Protein AF-A0A7R8WNC5-F1 (afdb_monomer_lite)

pLDDT: mean 93.36, std 11.07, range [41.06, 98.81]

Foldseek 3Di:
DCVPPVAADEAEDQDPVVQVVVVVCCVPPVVVCNVRYHYDNDDLLPDADAFQQDLEDEEEADCQQPQCVVSSVVRVNRNHHVNHDYDYDHDADEDPVDDDDPVVVVVSVVVVTNHHYDPDDDPPPDD

InterPro domains:
  IPR025714 Methyltransferase domain [PF13847] (6-108)
  IPR029063 S-adenosyl-L-methionine-dependent methyltransferase superfamily [G3DSA:3.40.50.150] (1-125)
  IPR029063 S-adenosyl-L-methionine-dependent methyltransferase superfamily [SSF53335] (1-112)

Radius of gyration: 17.3 Å; chains: 1; bounding box: 38×31×48 Å

Structure (mmCIF, N/CA/C/O backbone):
data_AF-A0A7R8WNC5-F1
#
_entry.id   AF-A0A7R8WNC5-F1
#
loop_
_atom_site.group_PDB
_atom_site.id
_atom_site.type_symbol
_atom_site.label_atom_id
_atom_site.label_alt_id
_atom_site.label_comp_id
_atom_site.label_asym_id
_atom_site.label_entity_id
_atom_site.label_seq_id
_atom_site.pdbx_PDB_ins_code
_atom_site.Cartn_x
_atom_site.Cartn_y
_atom_site.Cartn_z
_atom_site.occupancy
_atom_site.B_iso_or_equiv
_atom_site.auth_seq_id
_atom_site.auth_comp_id
_atom_site.auth_asym_id
_atom_site.auth_atom_id
_atom_site.pdbx_PDB_model_num
ATOM 1 N N . MET A 1 1 ? -5.754 10.481 6.020 1.00 92.00 1 MET A N 1
ATOM 2 C CA . MET A 1 1 ? -6.996 9.701 6.208 1.00 92.00 1 MET A CA 1
ATOM 3 C C . MET A 1 1 ? -7.618 9.996 7.566 1.00 92.00 1 MET A C 1
ATOM 5 O O . MET A 1 1 ? -8.600 10.721 7.565 1.00 92.00 1 MET A O 1
ATOM 9 N N . ALA A 1 2 ? -7.016 9.575 8.687 1.00 97.12 2 ALA A N 1
ATOM 10 C CA . ALA A 1 2 ? -7.565 9.771 10.040 1.00 97.12 2 ALA A CA 1
ATOM 11 C C . ALA A 1 2 ? -8.071 11.198 10.336 1.00 97.12 2 ALA A C 1
ATOM 13 O O . ALA A 1 2 ? -9.253 11.384 10.582 1.00 97.12 2 ALA A O 1
ATOM 14 N N . SER A 1 3 ? -7.226 12.225 10.190 1.00 96.00 3 SER A N 1
ATOM 15 C CA . SER A 1 3 ? -7.615 13.617 10.493 1.00 96.00 3 SER A CA 1
ATOM 16 C C . SER A 1 3 ? -8.782 14.169 9.663 1.00 96.00 3 SER A C 1
ATOM 18 O O . SER A 1 3 ? -9.458 15.078 10.127 1.00 96.00 3 SER A O 1
ATOM 20 N N . HIS A 1 4 ? -8.966 13.703 8.425 1.00 97.12 4 HIS A N 1
ATOM 21 C CA . HIS A 1 4 ? -9.937 14.289 7.492 1.00 97.12 4 HIS A CA 1
ATOM 22 C C . HIS A 1 4 ? -11.243 13.492 7.430 1.00 97.12 4 HIS A C 1
ATOM 24 O O . HIS A 1 4 ? -12.306 14.075 7.262 1.00 97.12 4 HIS A O 1
ATOM 30 N N . TYR A 1 5 ? -11.158 12.170 7.584 1.00 96.94 5 TYR A N 1
ATOM 31 C CA . TYR A 1 5 ? -12.302 11.264 7.477 1.00 96.94 5 TYR A CA 1
ATOM 32 C C . TYR A 1 5 ? -12.697 10.620 8.813 1.00 96.94 5 TYR A C 1
ATOM 34 O O . TYR A 1 5 ? -13.654 9.857 8.838 1.00 96.94 5 TYR A O 1
ATOM 42 N N . ASN A 1 6 ? -11.978 10.913 9.904 1.00 96.81 6 ASN A N 1
ATOM 43 C CA . ASN A 1 6 ? -12.199 10.343 11.237 1.00 96.81 6 ASN A CA 1
ATOM 44 C C . ASN A 1 6 ? -12.238 8.803 11.230 1.00 96.81 6 ASN A C 1
ATOM 46 O O . ASN A 1 6 ? -13.209 8.179 11.652 1.00 96.81 6 ASN A O 1
ATOM 50 N N . VAL A 1 7 ? -11.177 8.202 10.688 1.00 97.69 7 VAL A N 1
ATOM 51 C CA . VAL A 1 7 ? -11.015 6.747 10.543 1.00 97.69 7 VAL A CA 1
ATOM 52 C C . VAL A 1 7 ? -9.768 6.260 11.272 1.00 97.69 7 VAL A C 1
ATOM 54 O O . VAL A 1 7 ? -8.749 6.957 11.285 1.00 97.69 7 VAL A O 1
ATOM 57 N N . SER A 1 8 ? -9.817 5.035 11.793 1.00 98.38 8 SER A N 1
ATOM 58 C CA . SER A 1 8 ? -8.631 4.342 12.298 1.00 98.38 8 SER A CA 1
ATOM 59 C C . SER A 1 8 ? -7.758 3.857 11.139 1.00 98.38 8 SER A C 1
ATOM 61 O O . SER A 1 8 ? -8.264 3.363 10.132 1.00 98.38 8 SER A O 1
ATOM 63 N N . VAL A 1 9 ? -6.443 4.016 11.265 1.00 98.44 9 VAL A N 1
ATOM 64 C CA . VAL A 1 9 ? -5.463 3.680 10.230 1.00 98.44 9 VAL A CA 1
ATOM 65 C C . VAL A 1 9 ? -4.370 2.814 10.831 1.00 98.44 9 VAL A C 1
ATOM 67 O O . VAL A 1 9 ? -3.666 3.236 11.746 1.00 98.44 9 VAL A O 1
ATOM 70 N N . GLU A 1 10 ? -4.180 1.635 10.253 1.00 98.38 10 GLU A N 1
ATOM 71 C CA . GLU A 1 10 ? -2.976 0.839 10.449 1.00 98.38 10 GLU A CA 1
ATOM 72 C C . GLU A 1 10 ? -2.054 1.032 9.240 1.00 98.38 10 GLU A C 1
ATOM 74 O O . GLU A 1 10 ? -2.421 0.712 8.111 1.00 98.38 10 GLU A O 1
ATOM 79 N N . GLY A 1 11 ? -0.877 1.613 9.469 1.00 97.94 11 GLY A N 1
ATOM 80 C CA . GLY A 1 11 ? 0.167 1.765 8.460 1.00 97.94 11 GLY A CA 1
ATOM 81 C C . GLY A 1 11 ? 1.288 0.762 8.695 1.00 97.94 11 GLY A C 1
ATOM 82 O O . GLY A 1 11 ? 1.814 0.681 9.805 1.00 97.94 11 GLY A O 1
ATOM 83 N N . ILE A 1 12 ? 1.688 0.031 7.659 1.00 97.88 12 ILE A N 1
ATOM 84 C CA . ILE A 1 12 ? 2.820 -0.894 7.740 1.00 97.88 12 ILE A CA 1
ATOM 85 C C . ILE A 1 12 ? 3.911 -0.524 6.743 1.00 97.88 12 ILE A C 1
ATOM 87 O O . ILE A 1 12 ? 3.616 -0.040 5.652 1.00 97.88 12 ILE A O 1
ATOM 91 N N . ASP A 1 13 ? 5.164 -0.744 7.129 1.00 98.06 13 ASP A N 1
ATOM 92 C CA . ASP A 1 13 ? 6.335 -0.535 6.275 1.00 98.06 13 ASP A CA 1
ATOM 93 C C . ASP A 1 13 ? 7.465 -1.488 6.708 1.00 98.06 13 ASP A C 1
ATOM 95 O O . ASP A 1 13 ? 7.533 -1.903 7.866 1.00 98.06 13 ASP A O 1
ATOM 99 N N . LEU A 1 14 ? 8.372 -1.829 5.795 1.00 96.38 14 LEU A N 1
ATOM 100 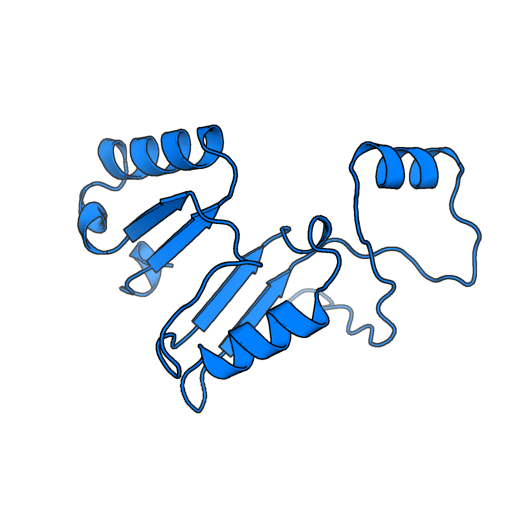C CA . LEU A 1 14 ? 9.594 -2.579 6.108 1.00 96.38 14 LEU A CA 1
ATOM 101 C C . LEU A 1 14 ? 10.707 -1.669 6.644 1.00 96.38 14 LEU A C 1
ATOM 103 O O . LEU A 1 14 ? 11.630 -2.126 7.317 1.00 96.38 14 LEU A O 1
ATOM 107 N N . SER A 1 15 ? 10.647 -0.376 6.338 1.00 96.50 15 SER A N 1
ATOM 108 C CA . SER A 1 15 ? 11.656 0.601 6.706 1.00 96.50 15 SER A CA 1
ATOM 109 C C . SER A 1 15 ? 11.433 1.115 8.121 1.00 96.50 15 SER A C 1
ATOM 111 O O . SER A 1 15 ? 10.600 1.987 8.377 1.00 96.50 15 SER A O 1
ATOM 113 N N . LYS A 1 16 ? 12.265 0.631 9.046 1.00 96.50 16 LYS A N 1
ATOM 114 C CA . LYS A 1 16 ? 12.332 1.145 10.419 1.00 96.50 16 LYS A CA 1
ATOM 115 C C . LYS A 1 16 ? 12.486 2.671 10.452 1.00 96.50 16 LYS A C 1
ATOM 117 O O . LYS A 1 16 ? 11.746 3.338 11.166 1.00 96.50 16 LYS A O 1
ATOM 122 N N . ASN A 1 17 ? 13.371 3.223 9.621 1.00 97.88 17 ASN A N 1
ATOM 123 C CA . ASN A 1 17 ? 13.625 4.665 9.563 1.00 97.88 17 ASN A CA 1
ATOM 124 C C . ASN A 1 17 ? 12.359 5.457 9.191 1.00 97.88 17 ASN A C 1
ATOM 126 O O . ASN A 1 17 ? 12.092 6.513 9.759 1.00 97.88 17 ASN A O 1
ATOM 130 N N . MET A 1 18 ? 11.555 4.949 8.248 1.00 97.50 18 MET A N 1
ATOM 131 C CA . MET A 1 18 ? 10.310 5.616 7.850 1.00 97.50 18 MET A CA 1
ATOM 132 C C . MET A 1 18 ? 9.261 5.564 8.959 1.00 97.50 18 MET A C 1
ATOM 134 O O . MET A 1 18 ? 8.564 6.556 9.186 1.00 97.50 18 MET A O 1
ATOM 138 N N . LEU A 1 19 ? 9.177 4.443 9.677 1.00 98.12 19 LEU A N 1
ATOM 139 C CA . LEU A 1 19 ? 8.254 4.283 10.799 1.00 98.12 19 LEU A CA 1
ATOM 140 C C . LEU A 1 19 ? 8.634 5.174 11.980 1.00 98.12 19 LEU A C 1
ATOM 142 O O . LEU A 1 19 ? 7.749 5.791 12.564 1.00 98.12 19 LEU A O 1
ATOM 146 N N . GLU A 1 20 ? 9.923 5.312 12.290 1.00 98.12 20 GLU A N 1
ATOM 147 C CA . GLU A 1 20 ? 10.404 6.234 13.327 1.00 98.12 20 GLU A CA 1
ATOM 148 C C . GLU A 1 20 ? 10.022 7.684 13.000 1.00 98.12 20 GLU A C 1
ATOM 150 O O . GLU A 1 20 ? 9.428 8.373 13.832 1.00 98.12 20 GLU A O 1
ATOM 155 N N . ILE A 1 21 ? 10.240 8.123 11.753 1.00 98.31 21 ILE A N 1
ATOM 156 C CA . ILE A 1 21 ? 9.812 9.451 11.283 1.00 98.31 21 ILE A CA 1
ATOM 157 C C . ILE A 1 21 ? 8.285 9.608 11.381 1.00 98.31 21 ILE A C 1
ATOM 159 O O . ILE A 1 21 ? 7.782 10.677 11.741 1.00 98.31 21 ILE A O 1
ATOM 163 N N . ALA A 1 22 ? 7.521 8.571 11.031 1.00 97.94 22 ALA A N 1
ATOM 164 C CA . ALA A 1 22 ? 6.062 8.605 11.078 1.00 97.94 22 ALA A CA 1
ATOM 165 C C . ALA A 1 22 ? 5.537 8.695 12.521 1.00 97.94 22 ALA A C 1
ATOM 167 O O . ALA A 1 22 ? 4.668 9.523 12.810 1.00 97.94 22 ALA A O 1
ATOM 168 N N . GLN A 1 23 ? 6.107 7.908 13.435 1.00 97.50 23 GLN A N 1
ATOM 169 C CA . GLN A 1 23 ? 5.793 7.936 14.863 1.00 97.50 23 GLN A CA 1
ATOM 170 C C . GLN A 1 23 ? 6.145 9.290 15.480 1.00 97.50 23 GLN A C 1
ATOM 172 O O . GLN A 1 23 ? 5.307 9.890 16.152 1.00 97.50 23 GLN A O 1
ATOM 177 N N . GLU A 1 24 ? 7.330 9.832 15.192 1.00 98.06 24 GLU A N 1
ATOM 178 C CA . GLU A 1 24 ? 7.731 11.157 15.668 1.00 98.06 24 GLU A CA 1
ATOM 179 C C . GLU A 1 24 ? 6.741 12.240 15.210 1.00 98.06 24 GLU A C 1
ATOM 181 O O . GLU A 1 24 ? 6.327 13.090 16.004 1.00 98.06 24 GLU A O 1
ATOM 186 N N . LYS A 1 25 ? 6.296 12.187 13.947 1.00 97.94 25 LYS A N 1
ATOM 187 C CA . LYS A 1 25 ? 5.287 13.116 13.414 1.00 97.94 25 LYS A CA 1
ATOM 188 C C . LYS A 1 25 ? 3.946 12.995 14.134 1.00 97.94 25 LYS A C 1
ATOM 190 O O . LYS A 1 25 ? 3.340 14.030 14.420 1.00 97.94 25 LYS A O 1
ATOM 195 N N . ILE A 1 26 ? 3.481 11.779 14.436 1.00 97.69 26 ILE A N 1
ATOM 196 C CA . ILE A 1 26 ? 2.266 11.586 15.241 1.00 97.69 26 ILE A CA 1
ATOM 197 C C . ILE A 1 26 ? 2.452 12.207 16.622 1.00 97.69 26 ILE A C 1
ATOM 199 O O . ILE A 1 26 ? 1.639 13.034 17.020 1.00 97.69 26 ILE A O 1
ATOM 203 N N . MET A 1 27 ? 3.553 11.911 17.310 1.00 97.31 27 MET A N 1
ATOM 204 C CA . MET A 1 27 ? 3.770 12.386 18.678 1.00 97.31 27 MET A CA 1
ATOM 205 C C . MET A 1 27 ? 3.936 13.905 18.779 1.00 97.31 27 MET A C 1
ATOM 207 O O . MET A 1 27 ? 3.434 14.506 19.725 1.00 97.31 27 MET A O 1
ATOM 211 N N . LYS A 1 28 ? 4.605 14.542 17.811 1.00 97.94 28 LYS A N 1
ATOM 212 C CA . LYS A 1 28 ? 4.899 15.985 17.860 1.00 97.94 28 LYS A CA 1
ATOM 213 C C . LYS A 1 28 ? 3.814 16.864 17.245 1.00 97.94 28 LYS A C 1
ATOM 215 O O . LYS A 1 28 ? 3.572 17.958 17.741 1.00 97.94 28 LYS A O 1
ATOM 220 N N . LYS A 1 29 ? 3.191 16.430 16.145 1.00 97.62 29 LYS A N 1
ATOM 221 C CA . LYS A 1 29 ? 2.295 17.283 15.341 1.00 97.62 29 LYS A CA 1
ATOM 222 C C . LYS A 1 29 ? 0.840 16.828 15.360 1.00 97.62 29 LYS A C 1
ATOM 224 O O . LYS A 1 29 ? -0.058 17.656 15.241 1.00 97.62 29 LYS A O 1
ATOM 229 N N . TYR A 1 30 ? 0.596 15.531 15.518 1.00 97.06 30 TYR A N 1
ATOM 230 C CA . TYR A 1 30 ? -0.742 14.950 15.414 1.00 97.06 30 TYR A CA 1
ATOM 231 C C . TYR A 1 30 ? -1.096 14.115 16.644 1.00 97.06 30 TYR A C 1
ATOM 233 O O . TYR A 1 30 ? -1.735 13.074 16.525 1.00 97.06 30 TYR A O 1
ATOM 241 N N . PHE A 1 31 ? -0.694 14.575 17.834 1.00 97.12 31 PHE A N 1
ATOM 242 C CA . PHE A 1 31 ? -0.848 13.819 19.081 1.00 97.12 31 PHE A CA 1
ATOM 243 C C . PHE A 1 31 ? -2.308 13.429 19.359 1.00 97.12 31 PHE A C 1
ATOM 245 O O . PHE A 1 31 ? -2.581 12.345 19.864 1.00 97.12 31 PHE A O 1
ATOM 252 N N . HIS A 1 32 ? -3.261 14.270 18.948 1.00 97.06 32 HIS A N 1
ATOM 253 C CA . HIS A 1 32 ? -4.699 13.995 19.031 1.00 97.06 32 HIS A CA 1
ATOM 254 C C . HIS A 1 32 ? -5.161 12.778 18.199 1.00 97.06 32 HIS A C 1
ATOM 256 O O . HIS A 1 32 ? -6.262 12.283 18.416 1.00 97.06 32 HIS A O 1
ATOM 262 N N . LEU A 1 33 ? -4.339 12.277 17.269 1.00 97.94 33 LEU A N 1
ATOM 263 C CA . LEU A 1 33 ? -4.607 11.089 16.449 1.00 97.94 33 LEU A CA 1
ATOM 264 C C . LEU A 1 33 ? -3.867 9.834 16.933 1.00 97.94 33 LEU A C 1
ATOM 266 O O . LEU A 1 33 ? -3.993 8.796 16.289 1.00 97.94 33 LEU A O 1
ATOM 270 N N . LYS A 1 34 ? -3.095 9.896 18.028 1.00 97.12 34 LYS A N 1
ATOM 271 C CA . LYS A 1 34 ? -2.212 8.793 18.461 1.00 97.12 34 LYS A CA 1
ATOM 272 C C . LYS A 1 34 ? -2.929 7.459 18.701 1.00 97.12 34 LYS A C 1
ATOM 274 O O . LYS A 1 34 ? -2.333 6.415 18.496 1.00 97.12 34 LYS A O 1
ATOM 279 N N . GLU A 1 35 ? -4.202 7.501 19.090 1.00 97.00 35 GLU A N 1
ATOM 280 C CA . GLU A 1 35 ? -5.030 6.304 19.306 1.00 97.00 35 GLU A CA 1
ATOM 281 C C . GLU A 1 35 ? -5.741 5.832 18.022 1.00 97.00 35 GLU A C 1
ATOM 283 O O . GLU A 1 35 ? -6.230 4.710 17.956 1.00 97.00 35 GLU A O 1
ATOM 288 N N . GLN A 1 36 ? -5.818 6.683 16.991 1.00 98.00 36 GLN A N 1
ATOM 289 C CA . GLN A 1 36 ? -6.441 6.355 15.702 1.00 98.00 36 GLN A CA 1
ATOM 290 C C . GLN A 1 36 ? -5.426 5.846 14.675 1.00 98.00 36 GLN A C 1
ATOM 292 O O . GLN A 1 36 ? -5.823 5.226 13.694 1.00 98.00 36 GLN A O 1
ATOM 297 N N . VAL A 1 37 ? -4.133 6.133 14.846 1.00 98.31 37 VAL A N 1
ATOM 298 C CA . VAL A 1 37 ? -3.091 5.781 13.874 1.00 98.31 37 VAL A CA 1
ATOM 299 C C . VAL A 1 37 ? -2.036 4.907 14.530 1.00 98.31 37 VAL A C 1
ATOM 301 O O . VAL A 1 37 ? -1.318 5.356 15.419 1.00 98.31 37 VAL A O 1
ATOM 304 N N . VAL A 1 38 ? -1.904 3.679 14.034 1.00 97.62 38 VAL A N 1
ATOM 305 C CA . VAL A 1 38 ? -0.901 2.712 14.485 1.00 97.62 38 VAL A CA 1
ATOM 306 C C . VAL A 1 38 ? 0.058 2.411 13.341 1.00 97.62 38 VAL A C 1
ATOM 308 O O . VAL A 1 38 ? -0.362 2.237 12.199 1.00 97.62 38 VAL A O 1
ATOM 311 N N . PHE A 1 39 ? 1.350 2.335 13.657 1.00 98.25 39 PHE A N 1
ATOM 312 C CA . PHE A 1 39 ? 2.396 1.959 12.711 1.00 98.25 39 PHE A CA 1
ATOM 313 C C . PHE A 1 39 ? 3.042 0.636 13.114 1.00 98.25 39 PHE A C 1
ATOM 315 O O . PHE A 1 39 ? 3.419 0.483 14.277 1.00 98.25 39 PHE A O 1
ATOM 322 N N . LYS A 1 40 ? 3.216 -0.293 12.167 1.00 97.62 40 LYS A N 1
ATOM 323 C CA . LYS A 1 40 ? 3.897 -1.577 12.402 1.00 97.62 40 LYS A CA 1
ATOM 324 C C . LYS A 1 40 ? 5.021 -1.805 11.398 1.00 97.62 40 LYS A C 1
ATOM 326 O O . LYS A 1 40 ? 4.868 -1.548 10.208 1.00 97.62 40 LYS A O 1
ATOM 331 N N . MET A 1 41 ? 6.148 -2.318 11.887 1.00 98.06 41 MET A N 1
ATOM 332 C CA . MET A 1 41 ? 7.221 -2.797 11.021 1.00 98.06 41 MET A CA 1
ATOM 333 C C . MET A 1 41 ? 6.875 -4.201 10.546 1.00 98.06 41 MET A C 1
ATOM 335 O O . MET A 1 41 ? 6.954 -5.147 11.326 1.00 98.06 41 MET A O 1
ATOM 339 N N . GLN A 1 42 ? 6.432 -4.325 9.298 1.00 97.38 42 GLN A N 1
ATOM 340 C CA . GLN A 1 42 ? 5.895 -5.578 8.784 1.00 97.38 42 GLN A CA 1
ATOM 341 C C . GLN A 1 42 ? 6.049 -5.670 7.267 1.00 97.38 42 GLN A C 1
ATOM 343 O O . GLN A 1 42 ? 5.842 -4.697 6.543 1.00 97.38 42 GLN A O 1
ATOM 348 N N . ASP A 1 43 ? 6.384 -6.867 6.790 1.00 97.12 43 ASP A N 1
ATOM 349 C CA . ASP A 1 43 ? 6.355 -7.203 5.371 1.00 97.12 43 ASP A CA 1
ATOM 350 C C . ASP A 1 43 ? 4.919 -7.541 4.958 1.00 97.12 43 ASP A C 1
ATOM 352 O O . ASP A 1 43 ? 4.362 -8.547 5.397 1.00 97.12 43 ASP A O 1
ATOM 356 N N . VAL A 1 44 ? 4.316 -6.728 4.090 1.00 97.62 44 VAL A N 1
ATOM 357 C CA . VAL A 1 44 ? 2.950 -6.961 3.590 1.00 97.62 44 VAL A CA 1
ATOM 358 C C . VAL A 1 44 ? 2.807 -8.316 2.873 1.00 97.62 44 VAL A C 1
ATOM 360 O O . VAL A 1 44 ? 1.728 -8.907 2.872 1.00 97.62 44 VAL A O 1
ATOM 363 N N . THR A 1 45 ? 3.884 -8.846 2.283 1.00 96.88 45 THR A N 1
ATOM 364 C CA . THR A 1 45 ? 3.847 -10.116 1.541 1.00 96.88 45 THR A CA 1
ATOM 365 C C . THR A 1 45 ? 3.724 -11.321 2.467 1.00 96.88 45 THR A C 1
ATOM 367 O O . THR A 1 45 ? 3.110 -12.322 2.090 1.00 96.88 45 THR A O 1
ATOM 370 N N . THR A 1 46 ? 4.212 -11.213 3.705 1.00 97.06 46 THR A N 1
ATOM 371 C CA . THR A 1 46 ? 4.114 -12.263 4.732 1.00 97.06 46 THR A CA 1
ATOM 372 C C . THR A 1 46 ? 3.095 -11.942 5.817 1.00 97.06 46 THR A C 1
ATOM 374 O O . THR A 1 46 ? 2.702 -12.846 6.548 1.00 97.06 46 THR A O 1
ATOM 377 N N . ALA A 1 47 ? 2.606 -10.700 5.870 1.00 96.94 47 ALA A N 1
ATOM 378 C CA . ALA A 1 47 ? 1.530 -10.294 6.753 1.00 96.94 47 ALA A CA 1
ATOM 379 C C . ALA A 1 47 ? 0.312 -11.208 6.617 1.00 96.94 47 ALA A C 1
ATOM 381 O O . ALA A 1 47 ? 0.020 -11.739 5.534 1.00 96.94 47 ALA A O 1
ATOM 382 N N . ASP A 1 48 ? -0.377 -11.358 7.740 1.00 96.56 48 ASP A N 1
ATOM 383 C CA . ASP A 1 48 ? -1.619 -12.091 7.848 1.00 96.56 48 ASP A CA 1
ATOM 384 C C . ASP A 1 48 ? -2.574 -11.300 8.735 1.00 96.56 48 ASP A C 1
ATOM 386 O O . ASP A 1 48 ? -2.210 -10.839 9.821 1.00 96.56 48 ASP A O 1
ATOM 390 N N . TYR A 1 49 ? -3.777 -11.105 8.221 1.00 98.25 49 TYR A N 1
ATOM 391 C CA . TYR A 1 49 ? -4.852 -10.380 8.871 1.00 98.25 49 TYR A CA 1
ATOM 392 C C . TYR A 1 49 ? -6.109 -11.236 8.800 1.00 98.25 49 TYR A C 1
ATOM 394 O O . TYR A 1 49 ? -6.261 -11.994 7.839 1.00 98.25 49 TYR A O 1
ATOM 402 N N . PRO A 1 50 ? -7.028 -11.099 9.771 1.00 98.44 50 PRO A N 1
ATOM 403 C CA . PRO A 1 50 ? -8.316 -11.763 9.685 1.00 98.44 50 PRO A CA 1
ATOM 404 C C . PRO A 1 50 ? -9.035 -11.404 8.383 1.00 98.44 50 PRO A C 1
ATOM 406 O O . PRO A 1 50 ? -8.945 -10.265 7.904 1.00 98.44 50 PRO A O 1
ATOM 409 N N . ASP A 1 51 ? -9.771 -12.367 7.840 1.00 98.56 51 ASP A N 1
ATOM 410 C CA . ASP A 1 51 ? -10.676 -12.122 6.723 1.00 98.56 51 ASP A CA 1
ATOM 411 C C . ASP A 1 51 ? -11.667 -11.005 7.096 1.00 98.56 51 ASP A C 1
ATOM 413 O O . ASP A 1 51 ? -12.058 -10.861 8.257 1.00 98.56 51 ASP A O 1
ATOM 417 N N . GLU A 1 52 ? -12.049 -10.190 6.113 1.00 98.62 52 GLU A N 1
ATOM 418 C CA . GLU A 1 52 ? -13.049 -9.127 6.269 1.00 98.62 52 GLU A CA 1
ATOM 419 C C 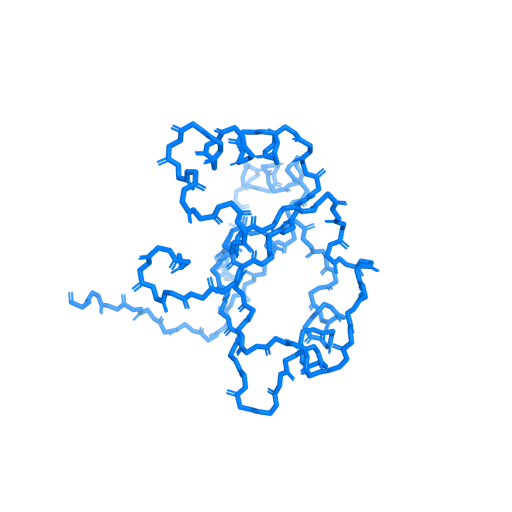. GLU A 1 52 ? -12.736 -8.117 7.399 1.00 98.62 52 GLU A C 1
ATOM 421 O O . GLU A 1 52 ? -13.620 -7.609 8.093 1.00 98.62 52 GLU A O 1
ATOM 426 N N . SER A 1 53 ? -11.459 -7.786 7.594 1.00 98.44 53 SER A N 1
ATOM 427 C CA . SER A 1 53 ? -11.002 -6.882 8.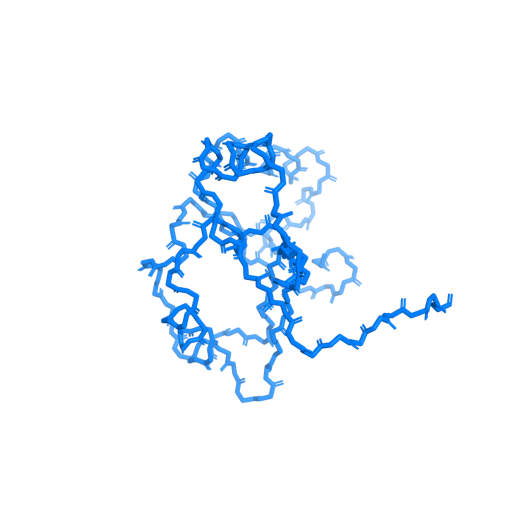656 1.00 98.44 53 SER A CA 1
ATOM 428 C C . SER A 1 53 ? -10.900 -5.412 8.235 1.00 98.44 53 SER A C 1
ATOM 430 O O . SER A 1 53 ? -11.047 -4.531 9.085 1.00 98.44 53 SER A O 1
ATOM 432 N N . PHE A 1 54 ? -10.725 -5.113 6.942 1.00 98.62 54 PHE A N 1
ATOM 433 C CA . PHE A 1 54 ? -10.535 -3.745 6.446 1.00 98.62 54 PHE A CA 1
ATOM 434 C C . PHE A 1 54 ? -11.673 -3.270 5.542 1.00 98.62 54 PHE A C 1
ATOM 436 O O . PHE A 1 54 ? -12.082 -3.944 4.599 1.00 98.62 54 PHE A O 1
ATOM 443 N N . ASP A 1 55 ? -12.141 -2.046 5.781 1.00 98.69 55 ASP A N 1
ATOM 444 C CA . ASP A 1 55 ? -13.065 -1.346 4.881 1.00 98.69 55 ASP A CA 1
ATOM 445 C C . ASP A 1 55 ? -12.338 -0.815 3.632 1.00 98.69 55 ASP A C 1
ATOM 447 O O . ASP A 1 55 ? -12.884 -0.793 2.526 1.00 98.69 55 ASP A O 1
ATOM 451 N N . VAL A 1 56 ? -11.083 -0.384 3.801 1.00 98.44 56 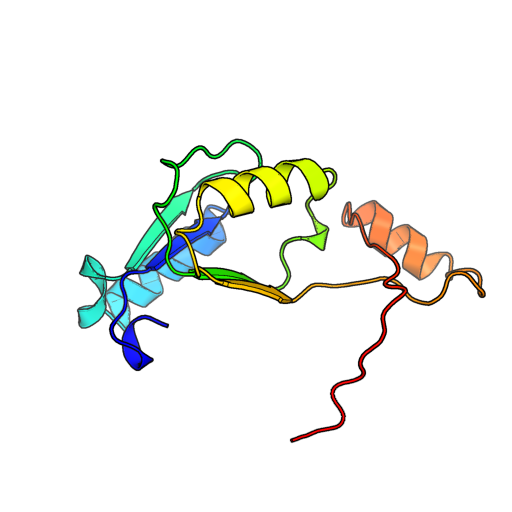VAL A N 1
ATOM 452 C CA . VAL A 1 56 ? -10.238 0.163 2.736 1.00 98.44 56 VAL A CA 1
ATOM 453 C C . VAL A 1 56 ? -8.806 -0.326 2.903 1.00 98.44 56 VAL A C 1
ATOM 455 O O . VAL A 1 56 ? -8.239 -0.228 3.988 1.00 98.44 56 VAL A O 1
ATOM 458 N N . ILE A 1 57 ? -8.199 -0.759 1.800 1.00 98.62 57 ILE A N 1
ATOM 459 C CA . ILE A 1 57 ? -6.752 -0.952 1.682 1.00 98.62 57 ILE A CA 1
ATOM 460 C C . ILE A 1 57 ? -6.217 0.111 0.722 1.00 98.62 57 ILE A C 1
ATOM 462 O O . ILE A 1 57 ? -6.717 0.276 -0.394 1.00 98.62 57 ILE A O 1
ATOM 466 N N . TYR A 1 58 ? -5.200 0.846 1.164 1.00 98.19 58 TYR A N 1
ATOM 467 C CA . TYR A 1 58 ? -4.570 1.918 0.402 1.00 98.19 58 TYR A CA 1
ATOM 468 C C . TYR A 1 58 ? -3.058 1.704 0.343 1.00 98.19 58 TYR A C 1
ATOM 470 O O . TYR A 1 58 ? -2.413 1.562 1.378 1.00 98.19 58 TYR A O 1
ATOM 478 N N . SER A 1 59 ? -2.492 1.717 -0.863 1.00 97.94 59 SER A N 1
ATOM 479 C CA . SER A 1 59 ? -1.044 1.698 -1.081 1.00 97.94 59 SER A CA 1
ATOM 480 C C . SER A 1 59 ? -0.638 2.804 -2.051 1.00 97.94 59 SER A C 1
ATOM 482 O O . SER A 1 59 ? -1.336 3.083 -3.029 1.00 97.94 59 SER A O 1
ATOM 484 N N . ARG A 1 60 ? 0.494 3.451 -1.770 1.00 97.12 60 ARG A N 1
ATOM 485 C CA . ARG A 1 60 ? 1.029 4.546 -2.577 1.00 97.12 60 ARG A CA 1
ATOM 486 C C . ARG A 1 60 ? 2.507 4.306 -2.848 1.00 97.12 60 ARG A C 1
ATOM 488 O O . ARG A 1 60 ? 3.314 4.389 -1.931 1.00 97.12 60 ARG A O 1
ATOM 495 N N . ASP A 1 61 ? 2.829 4.063 -4.111 1.00 95.94 61 ASP A N 1
ATOM 496 C CA . ASP A 1 61 ? 4.184 3.954 -4.656 1.00 95.94 61 ASP A CA 1
ATOM 497 C C . ASP A 1 61 ? 5.038 2.903 -3.914 1.00 95.94 61 ASP A C 1
ATOM 499 O O . ASP A 1 61 ? 6.184 3.148 -3.546 1.00 95.94 61 ASP A O 1
ATOM 503 N N . THR A 1 62 ? 4.448 1.730 -3.644 1.00 96.38 62 THR A N 1
ATOM 504 C CA . THR A 1 62 ? 5.093 0.611 -2.918 1.00 96.38 62 THR A CA 1
ATOM 505 C C . THR A 1 62 ? 5.195 -0.663 -3.756 1.00 96.38 62 THR A C 1
ATOM 507 O O . THR A 1 62 ? 6.144 -1.435 -3.620 1.00 96.38 62 THR A O 1
ATOM 510 N N . PHE A 1 63 ? 4.230 -0.899 -4.645 1.00 96.25 63 PHE A N 1
ATOM 511 C CA . PHE A 1 63 ? 4.097 -2.159 -5.378 1.00 96.25 63 PHE A CA 1
ATOM 512 C C . PHE A 1 63 ? 5.237 -2.395 -6.383 1.00 96.25 63 PHE A C 1
ATOM 514 O O . PHE A 1 63 ? 5.498 -3.549 -6.741 1.00 96.25 63 PHE A O 1
ATOM 521 N N . LEU A 1 64 ? 5.991 -1.356 -6.759 1.00 96.62 64 LEU A N 1
ATOM 522 C CA . LEU A 1 64 ? 7.209 -1.482 -7.550 1.00 96.62 64 LEU A CA 1
ATOM 523 C C . LEU A 1 64 ? 8.266 -2.365 -6.876 1.00 96.62 64 LEU A C 1
ATOM 525 O O . LEU A 1 64 ? 9.080 -2.946 -7.579 1.00 96.62 64 LEU A O 1
ATOM 529 N N . HIS A 1 65 ? 8.225 -2.542 -5.555 1.00 96.62 65 HIS A N 1
ATOM 530 C CA . HIS A 1 65 ? 9.134 -3.425 -4.815 1.00 96.62 65 HIS A CA 1
ATOM 531 C C . HIS A 1 65 ? 8.628 -4.866 -4.652 1.00 96.62 65 HIS A C 1
ATOM 533 O O . HIS A 1 65 ? 9.357 -5.712 -4.147 1.00 96.62 65 HIS A O 1
ATOM 539 N N . ILE A 1 66 ? 7.386 -5.157 -5.047 1.00 97.06 66 ILE A N 1
ATOM 540 C CA . ILE A 1 66 ? 6.746 -6.454 -4.805 1.00 97.06 66 ILE A CA 1
ATOM 541 C C . ILE A 1 66 ? 6.743 -7.278 -6.087 1.00 97.06 66 ILE A C 1
ATOM 543 O O . ILE A 1 66 ? 6.103 -6.894 -7.064 1.00 97.06 66 ILE A O 1
ATOM 547 N N . GLU A 1 67 ? 7.409 -8.427 -6.092 1.00 95.94 67 GLU A N 1
ATOM 548 C CA . GLU A 1 67 ? 7.405 -9.326 -7.248 1.00 95.94 67 GLU A CA 1
ATOM 549 C C . GLU A 1 67 ? 6.048 -10.023 -7.421 1.00 95.94 67 GLU A C 1
ATOM 551 O O . GLU A 1 67 ? 5.352 -9.807 -8.418 1.00 95.94 67 GLU A O 1
ATOM 556 N N . ASP A 1 68 ? 5.626 -10.801 -6.419 1.00 96.69 68 ASP A N 1
ATOM 557 C CA . ASP A 1 68 ? 4.377 -11.566 -6.458 1.00 96.69 68 ASP A CA 1
ATOM 558 C C . ASP A 1 68 ? 3.160 -10.713 -6.069 1.00 96.69 68 ASP A C 1
ATOM 560 O O . ASP A 1 68 ? 2.530 -10.853 -5.015 1.00 96.69 68 ASP A O 1
ATOM 564 N N . LYS A 1 69 ? 2.805 -9.803 -6.977 1.00 95.62 69 LYS A N 1
ATOM 565 C CA . LYS A 1 69 ? 1.613 -8.957 -6.855 1.00 95.62 69 LYS A CA 1
ATOM 566 C C . LYS A 1 69 ? 0.328 -9.786 -6.797 1.00 95.62 69 LYS A C 1
ATOM 568 O O . LYS A 1 69 ? -0.616 -9.389 -6.122 1.00 95.62 69 LYS A O 1
ATOM 573 N N . LYS A 1 70 ? 0.272 -10.931 -7.491 1.00 95.69 70 LYS A N 1
ATOM 574 C CA . LYS A 1 70 ? -0.938 -11.764 -7.586 1.00 95.69 70 LYS A CA 1
ATOM 575 C C . LYS A 1 70 ? -1.307 -12.347 -6.226 1.00 95.69 70 LYS A C 1
ATOM 577 O O . LYS A 1 70 ? -2.456 -12.205 -5.810 1.00 95.69 70 LYS A O 1
ATOM 582 N N . SER A 1 71 ? -0.353 -12.960 -5.529 1.00 97.56 71 SER A N 1
ATOM 583 C CA . SER A 1 71 ? -0.601 -13.507 -4.192 1.00 97.56 71 SER A CA 1
ATOM 584 C C . SER A 1 71 ? -0.974 -12.411 -3.197 1.00 97.56 71 SER A C 1
ATOM 586 O O . SER A 1 71 ? -1.887 -12.596 -2.392 1.00 97.56 71 SER A O 1
ATOM 588 N N . LEU A 1 72 ? -0.346 -11.235 -3.301 1.00 97.88 72 LEU A N 1
ATOM 589 C CA . LEU A 1 72 ? -0.692 -10.095 -2.455 1.00 97.88 72 LEU A CA 1
ATOM 590 C C . LEU A 1 72 ? -2.115 -9.574 -2.720 1.00 97.88 72 LEU A C 1
ATOM 592 O O . LEU A 1 72 ? -2.857 -9.309 -1.777 1.00 97.88 72 LEU A O 1
ATOM 596 N N . PHE A 1 73 ? -2.549 -9.501 -3.981 1.00 97.75 73 PHE A N 1
ATOM 597 C CA . PHE A 1 73 ? -3.929 -9.135 -4.313 1.00 97.75 73 PHE A CA 1
ATOM 598 C C . PHE A 1 73 ? -4.957 -10.138 -3.778 1.00 97.75 73 PHE A C 1
ATOM 600 O O . PHE A 1 73 ? -6.023 -9.726 -3.325 1.00 97.75 73 PHE A O 1
ATOM 607 N N . LEU A 1 74 ? -4.646 -11.439 -3.787 1.00 98.25 74 LEU A N 1
ATOM 608 C CA . LEU A 1 74 ? -5.519 -12.459 -3.194 1.00 98.25 74 LEU A CA 1
ATOM 609 C C . LEU A 1 74 ? -5.647 -12.286 -1.676 1.00 98.25 74 LEU A C 1
ATOM 611 O O . LEU A 1 74 ? -6.743 -12.438 -1.141 1.00 98.25 74 LEU A O 1
ATOM 615 N N . LYS A 1 75 ? -4.556 -11.925 -0.990 1.00 98.44 75 LYS A N 1
ATOM 616 C CA . LYS A 1 75 ? -4.591 -11.565 0.434 1.00 98.44 75 LYS A CA 1
ATOM 617 C C . LYS A 1 75 ? -5.462 -10.336 0.677 1.00 98.44 75 LYS A C 1
ATOM 619 O O . LYS A 1 75 ? -6.378 -10.395 1.486 1.00 98.44 75 LYS A O 1
ATOM 624 N N . PHE A 1 76 ? -5.258 -9.262 -0.086 1.00 98.50 76 PHE A N 1
ATOM 625 C CA . PHE A 1 76 ? -6.069 -8.046 0.028 1.00 98.50 76 PHE A CA 1
ATOM 626 C C . PHE A 1 76 ? -7.556 -8.313 -0.187 1.00 98.50 76 PHE A C 1
ATOM 628 O O . PHE A 1 76 ? -8.381 -7.779 0.545 1.00 98.50 76 PHE A O 1
ATOM 635 N N . HIS A 1 77 ? -7.902 -9.160 -1.158 1.00 98.00 77 HIS A N 1
ATOM 636 C CA . HIS A 1 77 ? -9.287 -9.553 -1.392 1.00 98.00 77 HIS A CA 1
ATOM 637 C C . HIS A 1 77 ? -9.906 -10.250 -0.173 1.00 98.00 77 HIS A C 1
ATOM 639 O O . HIS A 1 77 ? -11.067 -10.005 0.125 1.00 98.00 77 HIS A O 1
ATOM 645 N N . LYS A 1 78 ? -9.155 -11.107 0.530 1.00 98.50 78 LYS A N 1
ATOM 646 C CA . LYS A 1 78 ? -9.632 -11.763 1.758 1.00 98.50 78 LYS A CA 1
ATOM 647 C C . LYS A 1 78 ? -9.761 -10.790 2.924 1.00 98.50 78 LYS A C 1
ATOM 649 O O . LYS A 1 78 ? -10.738 -10.836 3.658 1.00 98.50 78 LYS A O 1
ATOM 654 N N . TRP A 1 79 ? -8.782 -9.906 3.090 1.00 98.69 79 TRP A N 1
ATOM 655 C CA . TRP A 1 79 ? -8.756 -8.959 4.203 1.00 98.69 79 TRP A CA 1
ATOM 656 C C . TRP A 1 79 ? -9.796 -7.844 4.062 1.00 98.69 79 TRP A C 1
ATOM 658 O O . TRP A 1 79 ? -10.190 -7.246 5.060 1.00 98.69 79 TRP A O 1
ATOM 668 N N . LEU A 1 80 ? -10.242 -7.540 2.840 1.00 98.81 80 LEU A N 1
ATOM 669 C CA . LEU A 1 80 ? -11.319 -6.584 2.608 1.00 98.81 80 LEU A CA 1
ATOM 670 C C . LEU A 1 80 ? -12.674 -7.170 3.005 1.00 98.81 80 LEU A C 1
ATOM 672 O O . LEU A 1 80 ? -13.025 -8.284 2.629 1.00 98.81 80 LEU A O 1
ATOM 676 N N . LYS A 1 81 ? -13.472 -6.368 3.709 1.00 98.81 81 LYS A N 1
ATOM 677 C CA . LYS A 1 81 ? -14.893 -6.651 3.949 1.00 98.81 81 LYS A CA 1
ATOM 678 C C . LYS A 1 81 ? -15.674 -6.726 2.633 1.00 98.81 81 LYS A C 1
ATOM 680 O O . LYS A 1 81 ? -15.275 -6.081 1.655 1.00 98.81 81 LYS A O 1
ATOM 685 N N . PRO A 1 82 ? -16.845 -7.390 2.601 1.00 98.38 82 PRO A N 1
ATOM 686 C CA . PRO A 1 82 ? -17.775 -7.272 1.484 1.00 98.38 82 PRO A CA 1
ATOM 687 C C . PRO A 1 82 ? -18.091 -5.797 1.183 1.00 98.38 82 PRO A C 1
ATOM 689 O O . PRO A 1 82 ? -18.540 -5.051 2.050 1.00 98.38 82 PRO A O 1
ATOM 692 N N . GLY A 1 83 ? -17.822 -5.358 -0.051 1.00 97.69 83 GLY A N 1
ATOM 693 C CA . GLY A 1 83 ? -17.975 -3.955 -0.470 1.00 97.69 83 GLY A CA 1
ATOM 694 C C . GLY A 1 83 ? -16.793 -3.031 -0.137 1.00 97.69 83 GLY A C 1
ATOM 695 O O . GLY A 1 83 ? -16.830 -1.848 -0.488 1.00 97.69 83 GLY A O 1
ATOM 696 N N . GLY A 1 84 ? -15.740 -3.557 0.493 1.00 98.06 84 GLY A N 1
ATOM 697 C CA . GLY A 1 84 ? -14.498 -2.847 0.768 1.00 98.06 84 GLY A CA 1
ATOM 698 C C . GLY A 1 84 ? -13.757 -2.433 -0.504 1.00 98.06 84 GLY A C 1
ATOM 699 O O . GLY A 1 84 ? -13.995 -2.952 -1.599 1.00 98.06 84 GLY A O 1
ATOM 700 N N . ARG A 1 85 ? -12.860 -1.449 -0.380 1.00 98.00 85 ARG A N 1
ATOM 701 C CA . ARG A 1 85 ? -12.181 -0.842 -1.536 1.00 98.00 85 ARG A CA 1
ATOM 702 C C . ARG A 1 85 ? -10.669 -0.967 -1.459 1.00 98.00 85 ARG A C 1
ATOM 704 O O . ARG A 1 85 ? -10.058 -0.654 -0.444 1.00 98.00 85 ARG A O 1
ATOM 711 N N . LEU A 1 86 ? -10.070 -1.329 -2.589 1.00 97.75 86 LEU A N 1
ATOM 712 C CA . LEU A 1 86 ? -8.630 -1.282 -2.802 1.00 97.75 86 LEU A CA 1
ATOM 713 C C . LEU A 1 86 ? -8.276 -0.083 -3.683 1.00 97.75 86 LEU A C 1
ATOM 715 O O . LEU A 1 86 ? -8.849 0.082 -4.761 1.00 97.75 86 LEU A O 1
ATOM 719 N N . LEU A 1 87 ? -7.306 0.722 -3.253 1.00 96.94 87 LEU A N 1
ATOM 720 C CA . LEU A 1 87 ? -6.711 1.768 -4.081 1.00 96.94 87 LEU A CA 1
ATOM 721 C C . LEU A 1 87 ? -5.189 1.671 -4.041 1.00 96.94 87 LEU A C 1
ATOM 723 O O . LEU A 1 87 ? -4.583 1.686 -2.970 1.00 96.94 87 LEU A O 1
ATOM 727 N N . ILE A 1 88 ? -4.580 1.608 -5.224 1.00 95.88 88 ILE A N 1
ATOM 728 C CA . ILE A 1 88 ? -3.129 1.566 -5.397 1.00 95.88 88 ILE A CA 1
ATOM 729 C C . ILE A 1 88 ? -2.724 2.630 -6.410 1.00 95.88 88 ILE A C 1
ATOM 731 O O . ILE A 1 88 ? -3.307 2.713 -7.492 1.00 95.88 88 ILE A O 1
ATOM 735 N N . THR A 1 89 ? -1.706 3.413 -6.072 1.00 95.06 89 THR A N 1
ATOM 736 C CA . THR A 1 89 ? -0.920 4.167 -7.056 1.00 95.06 89 THR A CA 1
ATOM 737 C C . THR A 1 89 ? 0.482 3.595 -7.082 1.00 95.06 89 THR A C 1
ATOM 739 O O . THR A 1 89 ? 1.001 3.220 -6.031 1.00 95.06 89 THR A O 1
ATOM 742 N N . ASP A 1 90 ? 1.082 3.483 -8.262 1.00 95.00 90 ASP A N 1
ATOM 743 C CA . ASP A 1 90 ? 2.413 2.902 -8.373 1.00 95.00 90 ASP A CA 1
ATOM 744 C C . ASP A 1 90 ? 3.100 3.255 -9.692 1.00 95.00 90 ASP A C 1
ATOM 746 O O . ASP A 1 90 ? 2.471 3.727 -10.645 1.00 95.00 90 ASP A O 1
ATOM 750 N N . TYR A 1 91 ? 4.401 2.983 -9.751 1.00 94.44 91 TYR A N 1
ATOM 751 C CA . TYR A 1 91 ? 5.188 3.118 -10.963 1.00 94.44 91 TYR A CA 1
ATOM 752 C C . TYR A 1 91 ? 4.930 1.938 -11.894 1.00 94.44 91 TYR A C 1
ATOM 754 O O . TYR A 1 91 ? 4.910 0.772 -11.505 1.00 94.44 91 TYR A O 1
ATOM 762 N N . CYS A 1 92 ? 4.763 2.258 -13.169 1.00 91.75 92 CYS A N 1
ATOM 763 C CA . CYS A 1 92 ? 4.632 1.291 -14.246 1.00 91.75 92 CYS A CA 1
ATOM 764 C C . CYS A 1 92 ? 5.681 1.609 -15.306 1.00 91.75 92 CYS A C 1
ATOM 766 O O . CYS A 1 92 ? 6.149 2.744 -15.408 1.00 91.75 92 CYS A O 1
ATOM 768 N N . LYS A 1 93 ? 6.034 0.618 -16.122 1.00 89.81 93 LYS A N 1
ATOM 769 C CA . LYS A 1 93 ? 6.891 0.860 -17.283 1.00 89.81 93 LYS A CA 1
ATOM 770 C C . LYS A 1 93 ? 6.053 1.100 -18.532 1.00 89.81 93 LYS A C 1
ATOM 772 O O . LYS A 1 93 ? 4.875 0.736 -18.602 1.00 89.81 93 LYS A O 1
ATOM 777 N N . GLY A 1 94 ? 6.680 1.779 -19.488 1.00 85.00 94 GLY A N 1
ATOM 778 C CA . GLY A 1 94 ? 6.062 2.197 -20.738 1.00 85.00 94 GLY A CA 1
ATOM 779 C C . GLY A 1 94 ? 5.598 1.034 -21.614 1.00 85.00 94 GLY A C 1
ATOM 780 O O . GLY A 1 94 ? 5.632 -0.137 -21.233 1.00 85.00 94 GLY A O 1
ATOM 781 N N . ASP A 1 95 ? 5.123 1.394 -22.803 1.00 80.50 95 ASP A N 1
ATOM 782 C CA . ASP A 1 95 ? 4.751 0.409 -23.815 1.00 80.50 95 ASP A CA 1
ATOM 783 C C . ASP A 1 95 ? 5.976 -0.424 -24.234 1.00 80.50 95 ASP A C 1
ATOM 785 O O . ASP A 1 95 ? 7.071 0.117 -24.362 1.00 80.50 95 ASP A O 1
ATOM 789 N N . LEU A 1 96 ? 5.767 -1.723 -24.449 1.00 81.56 96 LEU A N 1
ATOM 790 C CA . LEU A 1 96 ? 6.786 -2.675 -24.892 1.00 81.56 96 LEU A CA 1
ATOM 791 C C . LEU A 1 96 ? 7.051 -2.594 -26.403 1.00 81.56 96 LEU A C 1
ATOM 793 O O . LEU A 1 96 ? 7.924 -3.290 -26.905 1.00 81.56 96 LEU A O 1
ATOM 797 N N . THR A 1 97 ? 6.326 -1.742 -27.137 1.00 82.50 97 THR A N 1
ATOM 798 C CA . THR A 1 97 ? 6.583 -1.464 -28.564 1.00 82.50 97 THR A CA 1
ATOM 799 C C . THR A 1 97 ? 7.912 -0.751 -28.827 1.00 82.50 97 THR A C 1
ATOM 801 O O . THR A 1 97 ? 8.295 -0.578 -29.983 1.00 82.50 97 THR A O 1
ATOM 804 N N . ARG A 1 98 ? 8.618 -0.317 -27.777 1.00 82.12 98 ARG A N 1
ATOM 805 C CA . ARG A 1 98 ? 9.943 0.300 -27.854 1.00 82.12 98 ARG A CA 1
ATOM 806 C C . ARG A 1 98 ? 10.879 -0.372 -26.864 1.00 82.12 98 ARG A C 1
ATOM 808 O O . ARG A 1 98 ? 10.469 -0.712 -25.756 1.00 82.12 98 ARG A O 1
ATOM 815 N N . GLU A 1 99 ? 12.141 -0.499 -27.247 1.00 88.62 99 GLU A N 1
ATOM 816 C CA . GLU A 1 99 ? 13.182 -0.907 -26.312 1.00 88.62 99 GLU A CA 1
ATOM 817 C C . GLU A 1 99 ? 13.419 0.192 -25.272 1.00 88.62 99 GLU A C 1
ATOM 819 O O . GLU A 1 99 ? 13.427 1.388 -25.582 1.00 88.62 99 GLU A O 1
ATOM 824 N N . PHE A 1 100 ? 13.590 -0.215 -24.016 1.00 92.69 100 PHE A N 1
ATOM 825 C CA . PHE A 1 100 ? 13.985 0.703 -22.956 1.00 92.69 100 PHE A CA 1
ATOM 826 C C . PHE A 1 100 ? 15.483 0.991 -23.050 1.00 92.69 100 PHE A C 1
ATOM 828 O O . PHE A 1 100 ? 16.257 0.074 -23.318 1.00 92.69 100 PHE A O 1
ATOM 835 N N . SER A 1 101 ? 15.900 2.230 -22.774 1.00 94.69 101 SER A N 1
ATOM 836 C CA . SER A 1 101 ? 17.325 2.576 -22.727 1.00 94.69 101 SER A CA 1
ATOM 837 C C . SER A 1 101 ? 18.072 1.732 -21.691 1.00 94.69 101 SER A C 1
ATOM 839 O O . SER A 1 101 ? 17.503 1.355 -20.663 1.00 94.69 101 SER A O 1
ATOM 841 N N . GLU A 1 102 ? 19.360 1.477 -21.927 1.00 96.75 102 GLU A N 1
ATOM 842 C CA . GLU A 1 102 ? 20.222 0.784 -20.957 1.00 96.75 102 GLU A CA 1
ATOM 843 C C . GLU A 1 102 ? 20.209 1.480 -19.590 1.00 96.75 102 GLU A C 1
ATOM 845 O O . GLU A 1 102 ? 20.124 0.819 -18.561 1.00 96.75 102 GLU A O 1
ATOM 850 N N . GLU A 1 103 ? 20.195 2.816 -19.571 1.00 96.75 103 GLU A N 1
ATOM 851 C CA . GLU A 1 103 ? 20.069 3.613 -18.346 1.00 96.75 103 GLU A CA 1
ATOM 852 C C . GLU A 1 103 ? 18.809 3.248 -17.546 1.00 96.75 103 GLU A C 1
ATOM 854 O O . GLU A 1 103 ? 18.884 3.006 -16.341 1.00 96.75 103 GLU A O 1
ATOM 859 N N . PHE A 1 104 ? 17.653 3.148 -18.210 1.00 94.75 104 PHE A N 1
ATOM 860 C CA . PHE A 1 104 ? 16.408 2.766 -17.548 1.00 94.75 104 PHE A CA 1
ATOM 861 C C . PHE A 1 104 ? 16.457 1.325 -17.037 1.00 94.75 104 PHE A C 1
ATOM 863 O O . PHE A 1 104 ? 16.021 1.052 -15.918 1.00 94.75 104 PHE A O 1
ATOM 870 N N . GLN A 1 105 ? 16.981 0.398 -17.841 1.00 94.81 105 GLN A N 1
ATOM 871 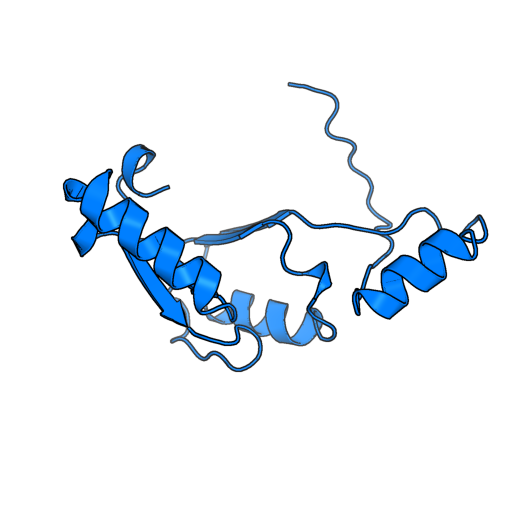C CA . GLN A 1 105 ? 17.095 -1.007 -17.451 1.00 94.81 105 GLN A CA 1
ATOM 872 C C . GLN A 1 105 ? 18.008 -1.171 -16.228 1.00 94.81 105 GLN A C 1
ATOM 874 O O . GLN A 1 105 ? 17.623 -1.835 -15.264 1.00 94.81 105 GLN A O 1
ATOM 879 N N . ASN A 1 106 ? 19.158 -0.493 -16.227 1.00 97.38 106 ASN A N 1
ATOM 880 C CA . ASN A 1 106 ? 20.098 -0.474 -15.109 1.00 97.38 106 ASN A CA 1
ATOM 881 C C . ASN A 1 106 ? 19.465 0.139 -13.858 1.00 97.38 106 ASN A C 1
ATOM 883 O O . ASN A 1 106 ? 19.560 -0.447 -12.784 1.00 97.38 106 ASN A O 1
ATOM 887 N N . TYR A 1 107 ? 18.744 1.256 -13.996 1.00 96.12 107 TYR A N 1
ATOM 888 C CA . TYR A 1 107 ? 18.027 1.884 -12.887 1.00 96.12 107 TYR A CA 1
ATOM 889 C C . TYR A 1 107 ? 16.988 0.943 -12.256 1.00 96.12 107 TYR A C 1
ATOM 891 O O . TYR A 1 107 ? 16.930 0.797 -11.035 1.00 96.12 107 TYR A O 1
ATOM 899 N N . VAL A 1 108 ? 16.178 0.266 -13.077 1.00 96.12 108 VAL A N 1
ATOM 900 C CA . VAL A 1 108 ? 15.176 -0.706 -12.609 1.00 96.12 108 VAL A CA 1
ATOM 901 C C . VAL A 1 108 ? 15.843 -1.887 -11.902 1.00 96.12 108 VAL A C 1
ATOM 903 O O . VAL A 1 108 ? 15.368 -2.304 -10.843 1.00 96.12 108 VAL A O 1
ATOM 906 N N . ALA A 1 109 ? 16.945 -2.403 -12.452 1.00 95.62 109 ALA A N 1
ATOM 907 C CA . ALA A 1 109 ? 17.683 -3.524 -11.881 1.00 95.62 109 ALA A CA 1
ATOM 908 C C . ALA A 1 109 ? 18.357 -3.159 -10.547 1.00 95.62 109 ALA A C 1
ATOM 910 O O . ALA A 1 109 ? 18.188 -3.876 -9.560 1.00 95.62 109 ALA A O 1
ATOM 911 N N . GLU A 1 110 ? 19.056 -2.022 -10.483 1.00 97.31 110 GLU A N 1
ATOM 912 C CA . GLU A 1 110 ? 19.730 -1.530 -9.274 1.00 97.31 110 GLU A CA 1
ATOM 913 C C . GLU A 1 110 ? 18.732 -1.310 -8.131 1.00 97.31 110 GLU A C 1
ATOM 915 O O . GLU A 1 110 ? 18.973 -1.702 -6.988 1.00 97.31 110 GLU A O 1
ATOM 920 N N . ARG A 1 111 ? 17.564 -0.740 -8.450 1.00 95.06 111 ARG A N 1
ATOM 921 C CA . ARG A 1 111 ? 16.483 -0.502 -7.485 1.00 95.06 111 ARG A CA 1
ATOM 922 C C . ARG A 1 111 ? 15.653 -1.743 -7.161 1.00 95.06 111 ARG A C 1
ATOM 924 O O . ARG A 1 111 ? 14.810 -1.674 -6.265 1.00 95.06 111 ARG A O 1
ATOM 931 N N . ARG A 1 112 ? 15.886 -2.858 -7.866 1.00 95.62 112 ARG A N 1
ATOM 932 C CA . ARG A 1 112 ? 15.107 -4.104 -7.779 1.00 95.62 112 ARG A CA 1
ATOM 933 C C . ARG A 1 112 ? 13.609 -3.850 -7.958 1.00 95.62 112 ARG A C 1
ATOM 935 O O . ARG A 1 112 ? 12.782 -4.316 -7.177 1.00 95.62 112 ARG A O 1
ATOM 942 N N . TYR A 1 113 ? 13.261 -3.052 -8.965 1.00 97.12 113 TYR A N 1
ATOM 943 C CA . TYR A 1 113 ? 11.869 -2.756 -9.274 1.00 97.12 113 TYR A CA 1
ATOM 944 C C . TYR A 1 113 ? 11.241 -3.837 -10.160 1.00 97.12 113 TYR A C 1
ATOM 946 O O . TYR A 1 113 ? 11.750 -4.186 -11.222 1.00 97.12 113 TYR A O 1
ATOM 954 N N . HIS A 1 114 ? 10.053 -4.287 -9.774 1.00 96.38 114 HIS A N 1
ATOM 955 C CA . HIS A 1 114 ? 9.210 -5.229 -10.504 1.00 96.38 114 HIS A CA 1
ATOM 956 C C . HIS A 1 114 ? 8.099 -4.477 -11.257 1.00 96.38 114 HIS A C 1
ATOM 958 O O . HIS A 1 114 ? 6.906 -4.639 -10.978 1.00 96.38 114 HIS A O 1
ATOM 964 N N . LEU A 1 115 ? 8.496 -3.605 -12.193 1.00 94.88 115 LEU A N 1
ATOM 965 C CA . LEU A 1 115 ? 7.573 -2.757 -12.958 1.00 94.88 115 LEU A CA 1
ATOM 966 C C . LEU A 1 115 ? 6.793 -3.555 -14.010 1.00 94.88 115 LEU A C 1
ATOM 968 O O . LEU A 1 115 ? 7.371 -4.300 -14.809 1.00 94.88 115 LEU A O 1
ATOM 972 N N . LEU A 1 116 ? 5.483 -3.314 -14.077 1.00 91.44 116 LEU A N 1
ATOM 973 C CA . LEU A 1 116 ? 4.593 -3.885 -15.089 1.00 91.44 116 LEU A CA 1
ATOM 974 C C . LEU A 1 116 ? 4.209 -2.844 -16.142 1.00 91.4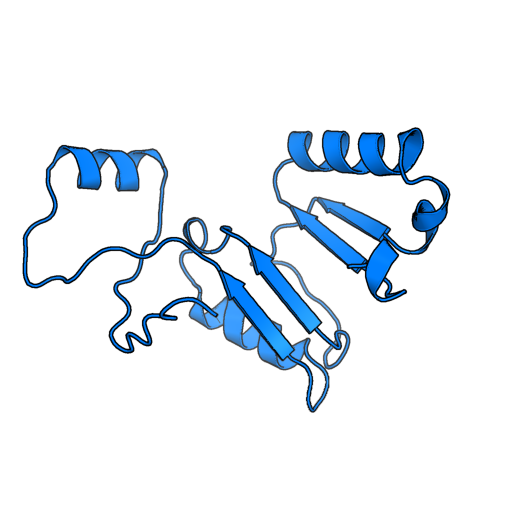4 116 LEU A C 1
ATOM 976 O O . LEU A 1 116 ? 4.122 -1.650 -15.855 1.00 91.44 116 LEU A O 1
ATOM 980 N N . THR A 1 117 ? 3.959 -3.310 -17.365 1.00 89.69 117 THR A N 1
ATOM 981 C CA . THR A 1 117 ? 3.283 -2.510 -18.391 1.00 89.69 117 THR A CA 1
ATOM 982 C C . THR A 1 117 ? 1.779 -2.689 -18.232 1.00 89.69 117 THR A C 1
ATOM 984 O O . THR A 1 117 ? 1.278 -3.812 -18.243 1.00 89.69 117 THR A O 1
ATOM 987 N N . VAL A 1 118 ? 1.047 -1.584 -18.096 1.00 83.19 118 VAL A N 1
ATOM 988 C CA . VAL A 1 118 ? -0.417 -1.610 -17.988 1.00 83.19 118 VAL A CA 1
ATOM 989 C C . VAL A 1 118 ? -1.037 -1.469 -19.375 1.00 83.19 118 VAL A C 1
ATOM 991 O O . VAL A 1 118 ? -0.781 -0.496 -20.091 1.00 83.19 118 VAL A O 1
ATOM 994 N N . THR A 1 119 ? -1.865 -2.446 -19.742 1.00 74.81 119 THR A N 1
ATOM 995 C CA . THR A 1 119 ? -2.562 -2.512 -21.035 1.00 74.81 119 THR A CA 1
ATOM 996 C C . THR A 1 119 ? -3.845 -1.680 -21.051 1.00 74.81 119 THR A C 1
ATOM 998 O O . THR A 1 119 ? -4.182 -1.085 -22.072 1.00 74.81 119 THR A O 1
ATOM 1001 N N . VAL A 1 120 ? -4.537 -1.557 -19.914 1.00 70.06 120 VAL A N 1
ATOM 1002 C CA . VAL A 1 120 ? -5.722 -0.699 -19.773 1.00 70.06 120 VAL A CA 1
ATOM 1003 C C . VAL A 1 120 ? -5.290 0.697 -19.339 1.00 70.06 120 VAL A C 1
ATOM 1005 O O . VAL A 1 120 ? -5.051 0.963 -18.163 1.00 70.06 120 VAL A O 1
ATOM 1008 N N . ARG A 1 121 ? -5.189 1.616 -20.300 1.00 62.94 121 ARG A N 1
ATOM 1009 C CA . ARG A 1 121 ? -4.857 3.019 -20.029 1.00 62.94 121 ARG A CA 1
ATOM 1010 C C . ARG A 1 121 ? -6.124 3.859 -20.005 1.00 62.94 121 ARG A C 1
ATOM 1012 O O . ARG A 1 121 ? -6.635 4.246 -21.051 1.00 62.94 121 ARG A O 1
ATOM 1019 N N . LYS A 1 122 ? -6.596 4.212 -18.811 1.00 61.38 122 LYS A N 1
ATOM 1020 C CA . LYS A 1 122 ? -7.481 5.368 -18.646 1.00 61.38 122 LYS A CA 1
ATOM 1021 C C . LYS A 1 122 ? -6.623 6.528 -18.165 1.00 61.38 122 LYS A C 1
ATOM 1023 O O . LYS A 1 122 ? -6.321 6.633 -16.982 1.00 61.38 122 LYS A O 1
ATOM 1028 N N . ILE A 1 123 ? -6.176 7.365 -19.100 1.00 60.81 123 ILE A N 1
ATOM 1029 C CA . ILE A 1 123 ? -5.515 8.622 -18.742 1.00 60.81 123 ILE A CA 1
ATOM 1030 C C . ILE A 1 123 ? -6.581 9.466 -18.048 1.00 60.81 123 ILE A C 1
ATOM 1032 O O . ILE A 1 123 ? -7.557 9.866 -18.685 1.00 60.81 123 ILE A O 1
ATOM 1036 N N . LEU A 1 124 ? -6.417 9.697 -16.745 1.00 54.34 124 LEU A N 1
ATOM 1037 C CA . LEU A 1 124 ? -7.189 10.701 -16.026 1.00 54.34 124 LEU A CA 1
ATOM 1038 C C . LEU A 1 124 ? -6.776 12.058 -16.604 1.00 54.34 124 LEU A C 1
ATOM 1040 O O . LEU A 1 124 ? -5.783 12.649 -16.187 1.00 54.34 124 LEU A O 1
ATOM 1044 N N . ARG A 1 125 ? -7.480 12.509 -17.647 1.00 41.06 125 ARG A N 1
ATOM 1045 C CA . ARG A 1 125 ? -7.394 13.900 -18.087 1.00 41.06 125 ARG A CA 1
ATOM 1046 C C . ARG A 1 125 ? -8.025 14.719 -16.964 1.00 41.06 125 ARG A C 1
ATOM 1048 O O . ARG A 1 125 ? -9.155 14.428 -16.588 1.00 41.06 125 ARG A O 1
ATOM 1055 N N . THR A 1 126 ? -7.210 15.601 -16.393 1.00 46.25 126 THR A N 1
ATOM 1056 C CA . THR A 1 126 ? -7.476 16.566 -15.313 1.00 46.25 126 THR A CA 1
ATOM 1057 C C . THR A 1 126 ? -8.954 16.799 -14.992 1.00 46.25 126 THR A C 1
ATOM 1059 O O . THR A 1 126 ? -9.723 17.148 -15.889 1.00 46.25 126 THR A O 1
ATOM 1062 N N . CYS A 1 127 ? -9.306 16.638 -13.710 1.00 41.47 127 CYS A N 1
ATOM 1063 C CA . CYS A 1 127 ? -10.507 17.231 -13.120 1.00 41.47 127 CYS A CA 1
ATOM 1064 C C . CYS A 1 127 ? -10.464 18.758 -13.216 1.00 41.47 127 CYS A C 1
ATOM 1066 O O . CYS A 1 127 ? -9.341 19.308 -13.121 1.00 41.47 127 CYS A O 1
#

Sequence (127 aa):
MASHYNVSVEGIDLSKNMLEIAQEKIMKKYFHLKEQVVFKMQDVTTADYPDESFDVIYSRDTFLHIEDKKSLFLKFHKWLKPGGRLLITDYCKGDLTREFSEEFQNYVAERRYHLLTVTVRKILRTC

Organism: NCBI:txid163714

Secondary structure (DSSP, 8-state):
-HHHH---EEEEES-HHHHHHHHHHHHHH-GGGTTTEEEEE--TTT----TT-EEEEEEES-GGG-S-HHHHHHHHHHHEEEEEEEEEE---B--TTSPPPHHHHHHHHHTT----B-S--------